Protein AF-A0A0R0F0P9-F1 (afdb_monomer_lite)

Foldseek 3Di:
DDDDDDDDDDDDDDDDDDDDDDDDDDDDPPPDPPDDDDDDDDDDDDDDEPPVCVLCVVLVNNVCVVLCVVVVHHPVNLLVDDLVNCVVSVNDPPVSVSSVVSSVVVD

Secondary structure (DSSP, 8-state):
---PPP----------------------------------------SS-HHHHHHHHHTT-GGGHHHHHHTT--HHHHHH--HHHHHHTT--HHHHHHHHHHHHTT-

pLDDT: mean 77.27, std 18.65, range [44.69, 97.62]

Structure (mmCIF, N/CA/C/O backbone):
data_AF-A0A0R0F0P9-F1
#
_entry.id   AF-A0A0R0F0P9-F1
#
loop_
_atom_site.group_PDB
_atom_site.id
_atom_site.type_symbol
_atom_site.label_atom_id
_atom_site.label_alt_id
_atom_site.label_comp_id
_atom_site.label_asym_id
_atom_site.label_entity_id
_atom_site.label_seq_id
_atom_site.pdbx_PDB_ins_code
_atom_site.Cartn_x
_atom_site.Cartn_y
_atom_site.Cartn_z
_atom_site.occupancy
_atom_site.B_iso_or_equiv
_atom_site.auth_seq_id
_atom_site.auth_comp_id
_atom_site.auth_asym_id
_atom_site.auth_atom_id
_atom_site.pdbx_PDB_model_num
ATOM 1 N N . MET A 1 1 ? -40.759 27.183 63.768 1.00 50.12 1 MET A N 1
ATOM 2 C CA . MET A 1 1 ? -41.567 26.538 62.709 1.00 50.12 1 MET A CA 1
ATOM 3 C C . MET A 1 1 ? -40.614 25.627 61.933 1.00 50.12 1 MET A C 1
ATOM 5 O O . MET A 1 1 ? -39.754 26.152 61.249 1.00 50.12 1 MET A O 1
ATOM 9 N N . THR A 1 2 ? -40.364 24.396 62.405 1.00 56.12 2 THR A N 1
ATOM 10 C CA . THR A 1 2 ? -40.954 23.105 61.947 1.00 56.12 2 THR A CA 1
ATOM 11 C C . THR A 1 2 ? -40.797 22.875 60.437 1.00 56.12 2 THR A C 1
ATOM 13 O O . THR A 1 2 ? -41.238 23.724 59.684 1.00 56.12 2 THR A O 1
ATOM 16 N N . GLN A 1 3 ? -40.276 21.775 59.886 1.00 62.78 3 GLN A N 1
ATOM 17 C CA . GLN A 1 3 ? -39.841 20.456 60.369 1.00 62.78 3 GLN A CA 1
ATOM 18 C C . GLN A 1 3 ? -39.106 19.763 59.190 1.00 62.78 3 GLN A C 1
ATOM 20 O O . GLN A 1 3 ? -39.479 19.970 58.039 1.00 62.78 3 GLN A O 1
ATOM 25 N N . GLN A 1 4 ? -38.107 18.918 59.468 1.00 60.19 4 GLN A N 1
ATOM 26 C CA . GLN A 1 4 ? -37.453 18.018 58.501 1.00 60.19 4 GLN A CA 1
ATOM 27 C C . GLN A 1 4 ? -38.021 16.591 58.667 1.00 60.19 4 GLN A C 1
ATOM 29 O O . GLN A 1 4 ? -38.171 16.151 59.813 1.00 60.19 4 GLN A O 1
ATOM 34 N N . PRO A 1 5 ? -38.332 15.844 57.588 1.00 74.88 5 PRO A N 1
ATOM 35 C CA . PRO A 1 5 ? -38.790 14.464 57.701 1.00 74.88 5 PRO A CA 1
ATOM 36 C C . PRO A 1 5 ? -37.626 13.471 57.835 1.00 74.88 5 PRO A C 1
ATOM 38 O O . PRO A 1 5 ? -36.572 13.598 57.214 1.00 74.88 5 PRO A O 1
ATOM 41 N N . LYS A 1 6 ? -37.865 12.483 58.700 1.00 65.06 6 LYS A N 1
ATOM 42 C CA . LYS A 1 6 ? -36.974 11.411 59.150 1.00 65.06 6 LYS A CA 1
ATOM 43 C C . LYS A 1 6 ? -37.023 10.231 58.173 1.00 65.06 6 LYS A C 1
ATOM 45 O O . LYS A 1 6 ? -38.116 9.809 57.812 1.00 65.06 6 LYS A O 1
ATOM 50 N N . ASN A 1 7 ? -35.877 9.630 57.862 1.00 69.69 7 ASN A N 1
ATOM 51 C CA . ASN A 1 7 ? -35.808 8.244 57.396 1.00 69.69 7 ASN A CA 1
ATOM 52 C C . ASN A 1 7 ? -34.876 7.487 58.347 1.00 69.69 7 ASN A C 1
ATOM 54 O O . ASN A 1 7 ? -33.707 7.850 58.467 1.00 69.69 7 ASN A O 1
ATOM 58 N N . TYR A 1 8 ? -35.414 6.505 59.071 1.00 61.59 8 TYR A N 1
ATOM 59 C CA . TYR A 1 8 ? -34.662 5.667 60.004 1.00 61.59 8 TYR A CA 1
ATOM 60 C C . TYR A 1 8 ? -34.806 4.190 59.605 1.00 61.59 8 TYR A C 1
ATOM 62 O O . TYR A 1 8 ? -35.907 3.723 59.322 1.00 61.59 8 TYR A O 1
ATOM 70 N N . ASP A 1 9 ? -33.633 3.555 59.583 1.00 59.84 9 ASP A N 1
ATOM 71 C CA . ASP A 1 9 ? -33.167 2.156 59.442 1.00 59.84 9 ASP A CA 1
ATOM 72 C C . ASP A 1 9 ? -33.985 1.130 60.295 1.00 59.84 9 ASP A C 1
ATOM 74 O O . ASP A 1 9 ? -34.728 1.612 61.158 1.00 59.84 9 ASP A O 1
ATOM 78 N N . PRO A 1 10 ? -33.881 -0.236 60.207 1.00 69.75 10 PRO A N 1
ATOM 79 C CA . PRO A 1 10 ? -32.631 -1.013 60.079 1.00 69.75 10 PRO A CA 1
ATOM 80 C C . PRO A 1 10 ? -32.649 -2.397 59.367 1.00 69.75 10 PRO A C 1
ATOM 82 O O . PRO A 1 10 ? -33.706 -2.910 58.987 1.00 69.75 10 PRO A O 1
ATOM 85 N N . PRO A 1 11 ? -31.470 -3.047 59.192 1.00 62.31 11 PRO A N 1
ATOM 86 C CA . PRO A 1 11 ? -31.317 -4.294 58.439 1.00 62.31 11 PRO A CA 1
ATOM 87 C C . PRO A 1 11 ? -31.579 -5.551 59.289 1.00 62.31 11 PRO A C 1
ATOM 89 O O . PRO A 1 11 ? -31.382 -5.565 60.505 1.00 62.31 11 PRO A O 1
ATOM 92 N N . LYS A 1 12 ? -31.952 -6.662 58.639 1.00 67.81 12 LYS A N 1
ATOM 93 C CA . LYS A 1 12 ? -31.936 -8.011 59.239 1.00 67.81 12 LYS A CA 1
ATOM 94 C C . LYS A 1 12 ? -31.414 -9.064 58.253 1.00 67.81 12 LYS A C 1
ATOM 96 O O . LYS A 1 12 ? -32.032 -9.254 57.208 1.00 67.81 12 LYS A O 1
ATOM 101 N N . PRO A 1 13 ? -30.359 -9.819 58.606 1.00 62.00 13 PRO A N 1
ATOM 102 C CA . PRO A 1 13 ? -30.027 -11.100 57.990 1.00 62.00 13 PRO A CA 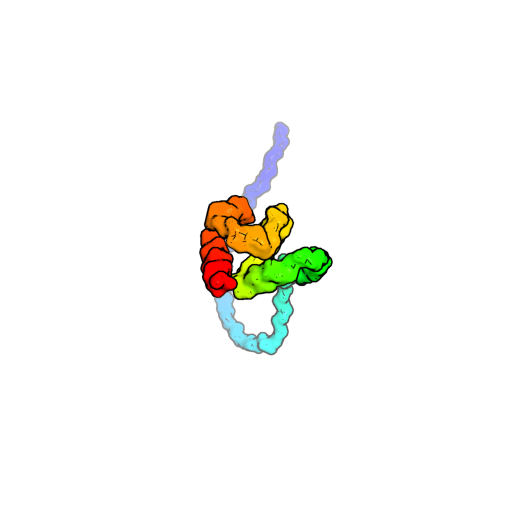1
ATOM 103 C C . PRO A 1 13 ? -30.594 -12.266 58.827 1.00 62.00 13 PRO A C 1
ATOM 105 O O . PRO A 1 13 ? -30.709 -12.133 60.046 1.00 62.00 13 PRO A O 1
ATOM 108 N N . LYS A 1 14 ? -30.929 -13.399 58.184 1.00 62.91 14 LYS A N 1
ATOM 109 C CA . LYS A 1 14 ? -30.981 -14.789 58.721 1.00 62.91 14 LYS A CA 1
ATOM 110 C C . LYS A 1 14 ? -31.568 -15.719 57.631 1.00 62.91 14 LYS A C 1
ATOM 112 O O . LYS A 1 14 ? -32.672 -15.464 57.184 1.00 62.91 14 LYS A O 1
ATOM 117 N N . VAL A 1 15 ? -30.812 -16.633 57.007 1.00 59.50 15 VAL A N 1
ATOM 118 C CA . VAL A 1 15 ? -30.420 -18.002 57.438 1.00 59.50 15 VAL A CA 1
ATOM 119 C C . VAL A 1 15 ? -31.262 -19.108 56.754 1.00 59.50 15 VAL A C 1
ATOM 121 O O . VAL A 1 15 ? -32.473 -19.149 56.905 1.00 59.50 15 VAL A O 1
ATOM 124 N N . ALA A 1 16 ? -30.528 -20.035 56.115 1.00 57.50 16 ALA A N 1
ATOM 125 C CA . ALA A 1 16 ? -30.749 -21.486 55.940 1.00 57.50 16 ALA A CA 1
ATOM 126 C C . ALA A 1 16 ? -31.634 -22.097 54.819 1.00 57.50 16 ALA A C 1
ATOM 128 O O . ALA A 1 16 ? -32.847 -21.947 54.806 1.00 57.50 16 ALA A O 1
ATOM 129 N N . ALA A 1 17 ? -30.955 -23.006 54.083 1.00 57.91 17 ALA A N 1
ATOM 130 C CA . ALA A 1 17 ? -31.352 -24.369 53.654 1.00 57.91 17 ALA A CA 1
ATOM 131 C C . ALA A 1 17 ? -32.366 -24.514 52.496 1.00 57.91 17 ALA A C 1
ATOM 133 O O . ALA A 1 17 ? -33.327 -23.771 52.435 1.00 57.91 17 ALA A O 1
ATOM 134 N N . LYS A 1 18 ? -32.325 -25.482 51.563 1.00 61.59 18 LYS A N 1
ATOM 135 C CA . LYS A 1 18 ? -31.453 -26.595 51.097 1.00 61.59 18 LYS A CA 1
ATOM 136 C C . LYS A 1 18 ? -32.102 -27.120 49.763 1.00 61.59 18 LYS A C 1
ATOM 138 O O . LYS A 1 18 ? -33.196 -26.667 49.439 1.00 61.59 18 LYS A O 1
ATOM 143 N N . PRO A 1 19 ? -31.472 -28.025 48.977 1.00 55.00 19 PRO A N 1
ATOM 144 C CA . PRO A 1 19 ? -31.647 -28.159 47.513 1.00 55.00 19 PRO A CA 1
ATOM 145 C C . PRO A 1 19 ? -32.544 -29.333 47.048 1.00 55.00 19 PRO A C 1
ATOM 147 O O . PRO A 1 19 ? -32.765 -30.266 47.814 1.00 55.00 19 PRO A O 1
ATOM 150 N N . SER A 1 20 ? -32.975 -29.357 45.772 1.00 59.97 20 SER A N 1
ATOM 151 C CA . SER A 1 20 ? -33.311 -30.602 45.044 1.00 59.97 20 SER A CA 1
ATOM 152 C C . SER A 1 20 ? -33.429 -30.406 43.523 1.00 59.97 20 SER A C 1
ATOM 154 O O . SER A 1 20 ? -34.029 -29.445 43.050 1.00 59.97 20 SER A O 1
ATOM 156 N N . SER A 1 21 ? -32.836 -31.334 42.772 1.00 62.44 21 SER A N 1
ATOM 157 C CA . SER A 1 21 ? -32.766 -31.419 41.308 1.00 62.44 21 SER A CA 1
ATOM 158 C C . SER A 1 21 ? -34.011 -32.075 40.693 1.00 62.44 21 SER A C 1
ATOM 160 O O . SER A 1 21 ? -34.506 -33.045 41.264 1.00 62.44 21 SER A O 1
ATOM 162 N N . LYS A 1 22 ? -34.421 -31.662 39.480 1.00 63.06 22 LYS A N 1
ATOM 163 C CA . LYS A 1 22 ? -34.738 -32.554 38.334 1.00 63.06 22 LYS A CA 1
ATOM 164 C C . LYS A 1 22 ? -35.178 -31.779 37.082 1.00 63.06 22 LYS A C 1
ATOM 166 O O . LYS A 1 22 ? -35.897 -30.792 37.161 1.00 63.06 22 LYS A O 1
ATOM 171 N N . SER A 1 23 ? -34.694 -32.288 35.951 1.00 57.03 23 SER A N 1
ATOM 172 C CA . SER A 1 23 ? -34.836 -31.857 34.560 1.00 57.03 23 SER A CA 1
ATOM 173 C C . SER A 1 23 ? -36.234 -31.456 34.107 1.00 57.03 23 SER A C 1
ATOM 175 O O . SER A 1 23 ? -37.161 -32.250 34.237 1.00 57.03 23 SER A O 1
ATOM 177 N N . ILE A 1 24 ? -36.308 -30.342 33.377 1.00 60.81 24 ILE A N 1
ATOM 178 C CA . ILE A 1 24 ? -37.167 -30.211 32.196 1.00 60.81 24 ILE A CA 1
ATOM 179 C C . ILE A 1 24 ? -36.342 -29.488 31.124 1.00 60.81 24 ILE A C 1
ATOM 181 O O . ILE A 1 24 ? -35.930 -28.345 31.290 1.00 60.81 24 ILE A O 1
ATOM 185 N N . HIS A 1 25 ? -36.041 -30.219 30.056 1.00 54.25 25 HIS A N 1
ATOM 186 C CA . HIS A 1 25 ? -35.505 -29.724 28.797 1.00 54.25 25 HIS A CA 1
ATOM 187 C C . HIS A 1 25 ? -36.715 -29.397 27.927 1.00 54.25 25 HIS A C 1
ATOM 189 O O . HIS A 1 25 ? -37.472 -30.318 27.647 1.00 54.25 25 HIS A O 1
ATOM 195 N N . VAL A 1 26 ? -36.897 -28.140 27.519 1.00 57.44 26 VAL A N 1
ATOM 196 C CA . VAL A 1 26 ? -37.480 -27.712 26.232 1.00 57.44 26 VAL A CA 1
ATOM 197 C C . VAL A 1 26 ? -37.720 -26.199 26.280 1.00 57.44 26 VAL A C 1
ATOM 199 O O . VAL A 1 26 ? -38.320 -25.676 27.211 1.00 57.44 26 VAL A O 1
ATOM 202 N N . GLU A 1 27 ? -37.248 -25.563 25.213 1.00 49.97 27 GLU A N 1
ATOM 203 C CA . GLU A 1 27 ? -37.579 -24.232 24.708 1.00 49.97 27 GLU A CA 1
ATOM 204 C C . GLU A 1 27 ? -36.977 -23.006 25.406 1.00 49.97 27 G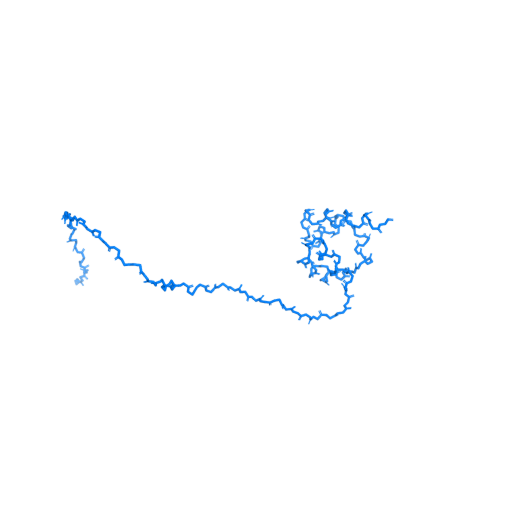LU A C 1
ATOM 206 O O . GLU A 1 27 ? -37.366 -22.556 26.480 1.00 49.97 27 GLU A O 1
ATOM 211 N N . THR A 1 28 ? -36.012 -22.433 24.695 1.00 50.84 28 THR A N 1
ATOM 212 C CA . THR A 1 28 ? -35.340 -21.171 24.967 1.00 50.84 28 THR A CA 1
ATOM 213 C C . THR A 1 28 ? -36.030 -20.070 24.153 1.00 50.84 28 THR A C 1
ATOM 215 O O . THR A 1 28 ? -35.878 -20.063 22.932 1.00 50.84 28 THR A O 1
ATOM 218 N N . PRO A 1 29 ? -36.708 -19.083 24.762 1.00 52.38 29 PRO A N 1
ATOM 219 C CA . PRO A 1 29 ? -36.959 -17.807 24.115 1.00 52.38 29 PRO A CA 1
ATOM 220 C C . PRO A 1 29 ? -35.999 -16.782 24.724 1.00 52.38 29 PRO A C 1
ATOM 222 O O . PRO A 1 29 ? -36.314 -16.087 25.689 1.00 52.38 29 PRO A O 1
ATOM 225 N N . ALA A 1 30 ? -34.780 -16.717 24.182 1.00 49.50 30 ALA A N 1
ATOM 226 C CA . ALA A 1 30 ? -33.831 -15.664 24.525 1.00 49.50 30 ALA A CA 1
ATOM 227 C C . ALA A 1 30 ? -34.293 -14.350 23.880 1.00 49.50 30 ALA A C 1
ATOM 229 O O . ALA A 1 30 ? -34.057 -14.072 22.704 1.00 49.50 30 ALA A O 1
ATOM 230 N N . VAL A 1 31 ? -34.972 -13.543 24.687 1.00 60.34 31 VAL A N 1
ATOM 231 C CA . VAL A 1 31 ? -35.329 -12.160 24.397 1.00 60.34 31 VAL A CA 1
ATOM 232 C C . VAL A 1 31 ? -34.058 -11.312 24.453 1.00 60.34 31 VAL A C 1
ATOM 234 O O . VAL A 1 31 ? -33.695 -10.802 25.502 1.00 60.34 31 VAL A O 1
ATOM 237 N N . HIS A 1 32 ? -33.376 -11.147 23.323 1.00 57.00 32 HIS A N 1
ATOM 238 C CA . HIS A 1 32 ? -32.434 -10.046 23.115 1.00 57.00 32 HIS A CA 1
ATOM 239 C C . HIS A 1 32 ? -32.613 -9.506 21.697 1.00 57.00 32 HIS A C 1
ATOM 241 O O . HIS A 1 32 ? -31.851 -9.806 20.781 1.00 57.00 32 HIS A O 1
ATOM 247 N N . ILE A 1 33 ? -33.627 -8.655 21.523 1.00 63.09 33 ILE A N 1
ATOM 248 C CA . ILE A 1 33 ? -33.695 -7.717 20.398 1.00 63.09 33 ILE A CA 1
ATOM 249 C C . ILE A 1 33 ? -32.677 -6.608 20.694 1.00 63.09 33 ILE A C 1
ATOM 251 O O . ILE A 1 33 ? -33.008 -5.503 21.115 1.00 63.09 33 ILE A O 1
ATOM 255 N N . ASN A 1 34 ? -31.398 -6.941 20.510 1.00 59.28 34 ASN A N 1
ATOM 256 C CA . ASN A 1 34 ? -30.333 -5.961 20.396 1.00 59.28 34 ASN A CA 1
ATOM 257 C C . ASN A 1 34 ? -30.188 -5.600 18.922 1.00 59.28 34 ASN A C 1
ATOM 259 O O . ASN A 1 34 ? -29.607 -6.315 18.111 1.00 59.28 34 ASN A O 1
ATOM 263 N N . ARG A 1 35 ? -30.773 -4.445 18.627 1.00 44.69 35 ARG A N 1
ATOM 264 C CA . ARG A 1 35 ? -30.458 -3.497 17.565 1.00 44.69 35 ARG A CA 1
ATOM 265 C C . ARG A 1 35 ? -28.961 -3.550 17.193 1.00 44.69 35 ARG A C 1
ATOM 267 O O . ARG A 1 35 ? -28.158 -2.828 17.771 1.00 44.69 35 ARG A O 1
ATOM 274 N N . SER A 1 36 ? -28.595 -4.399 16.235 1.00 49.62 36 SER A N 1
ATOM 275 C CA . SER A 1 36 ? -27.291 -4.365 15.573 1.00 49.62 36 SER A CA 1
ATOM 276 C C . SER A 1 36 ? -27.527 -3.960 14.128 1.00 49.62 36 SER A C 1
ATOM 278 O O . SER A 1 36 ? -28.179 -4.663 13.356 1.00 49.62 36 SER A O 1
ATOM 280 N N . ALA A 1 37 ? -27.095 -2.742 13.823 1.00 54.25 37 ALA A N 1
ATOM 281 C CA . ALA A 1 37 ? -27.213 -2.114 12.527 1.00 54.25 37 ALA A CA 1
ATOM 282 C C . ALA A 1 37 ? -26.441 -2.931 11.486 1.00 54.25 37 ALA A C 1
ATOM 284 O O . ALA A 1 37 ? -25.216 -2.895 11.446 1.00 54.25 37 ALA A O 1
ATOM 285 N N . ASN A 1 38 ? -27.169 -3.639 10.630 1.00 58.00 38 ASN A N 1
ATOM 286 C CA . ASN A 1 38 ? -26.629 -4.183 9.397 1.00 58.00 38 ASN A CA 1
ATOM 287 C C . ASN A 1 38 ? -27.336 -3.480 8.231 1.00 58.00 38 ASN A C 1
ATOM 289 O O . ASN A 1 38 ? -28.427 -3.904 7.848 1.00 58.00 38 ASN A O 1
ATOM 293 N N . PRO A 1 39 ? -26.803 -2.378 7.673 1.00 59.56 39 PRO A N 1
ATOM 294 C CA . PRO A 1 39 ? -27.201 -1.963 6.348 1.00 59.56 39 PRO A CA 1
ATOM 295 C C . PRO A 1 39 ? -26.371 -2.771 5.347 1.00 59.56 39 PRO A C 1
ATOM 297 O O . PRO A 1 39 ? -25.199 -2.505 5.095 1.00 59.56 39 PRO A O 1
ATOM 300 N N . THR A 1 40 ? -27.037 -3.772 4.786 1.00 56.69 40 THR A N 1
ATOM 301 C CA . THR A 1 40 ? -26.793 -4.355 3.463 1.00 56.69 40 THR A CA 1
ATOM 302 C C . THR A 1 40 ? -26.204 -3.359 2.445 1.00 56.69 40 THR A C 1
ATOM 304 O O . THR A 1 40 ? -26.581 -2.182 2.444 1.00 56.69 40 THR A O 1
ATOM 307 N N . PRO A 1 41 ? -25.321 -3.830 1.543 1.00 56.31 41 PRO A N 1
ATOM 308 C CA . PRO A 1 41 ? -24.441 -2.994 0.735 1.00 56.31 41 PRO A CA 1
ATOM 309 C C . PRO A 1 41 ? -25.242 -2.145 -0.255 1.00 56.31 41 PRO A C 1
ATOM 311 O O . PRO A 1 41 ? -26.057 -2.654 -1.030 1.00 56.31 41 PRO A O 1
ATOM 314 N N . LYS A 1 42 ? -24.995 -0.831 -0.250 1.00 56.09 42 LYS A N 1
ATOM 315 C CA . LYS A 1 42 ? -25.544 0.087 -1.253 1.00 56.09 42 LYS A CA 1
ATOM 316 C C . LYS A 1 42 ? -24.810 -0.103 -2.577 1.00 56.09 42 LYS A C 1
ATOM 318 O O . LYS A 1 42 ? -23.810 0.534 -2.876 1.00 56.09 42 LYS A O 1
ATOM 323 N N . LYS A 1 43 ? -25.383 -1.005 -3.360 1.00 53.12 43 LYS A N 1
ATOM 324 C CA . LYS A 1 43 ? -25.263 -1.161 -4.803 1.00 53.12 43 LYS A CA 1
ATOM 325 C C . LYS A 1 43 ? -25.391 0.188 -5.547 1.00 53.12 43 LYS A C 1
ATOM 327 O O . LYS A 1 43 ? -26.386 0.888 -5.388 1.00 53.12 43 LYS A O 1
ATOM 332 N N . LEU A 1 44 ? -24.431 0.435 -6.442 1.00 54.47 44 LEU A N 1
ATOM 333 C CA . LEU A 1 44 ? -24.487 1.248 -7.669 1.00 54.47 44 LEU A CA 1
ATOM 334 C C . LEU A 1 44 ? -24.737 2.767 -7.575 1.00 54.47 44 LEU A C 1
ATOM 336 O O . LEU A 1 44 ? -25.871 3.245 -7.594 1.00 54.47 44 LEU A O 1
ATOM 340 N N . SER A 1 45 ? -23.665 3.529 -7.787 1.00 53.34 45 SER A N 1
ATOM 341 C CA . SER A 1 45 ? -23.586 4.593 -8.806 1.00 53.34 45 SER A CA 1
ATOM 342 C C . SER A 1 45 ? -22.106 4.870 -9.093 1.00 53.34 45 SER A C 1
ATOM 344 O O . SER A 1 45 ? -21.369 5.085 -8.153 1.00 53.34 45 SER A O 1
ATOM 346 N N . ARG A 1 46 ? -21.566 4.902 -10.311 1.00 53.16 46 ARG A N 1
ATOM 347 C CA . ARG A 1 46 ? -21.994 4.477 -11.649 1.00 53.16 46 ARG A CA 1
ATOM 348 C C . ARG A 1 46 ? -20.715 4.617 -12.515 1.00 53.16 46 ARG A C 1
ATOM 350 O O . ARG A 1 46 ? -20.281 5.729 -12.761 1.00 53.16 46 ARG A O 1
ATOM 357 N N . LYS A 1 47 ? -20.147 3.496 -12.979 1.00 55.25 47 LYS A N 1
ATOM 358 C CA . LYS A 1 47 ? -19.345 3.344 -14.221 1.00 55.25 47 LYS A CA 1
ATOM 359 C C . LYS A 1 47 ? -17.938 3.973 -14.379 1.00 55.25 47 LYS A C 1
ATOM 361 O O . LYS A 1 47 ? -17.368 3.706 -15.430 1.00 55.25 47 LYS A O 1
ATOM 366 N N . ALA A 1 48 ? -17.358 4.714 -13.434 1.00 53.12 48 ALA A N 1
ATOM 367 C CA . ALA A 1 48 ? -16.071 5.383 -13.702 1.00 53.12 48 ALA A CA 1
ATOM 368 C C . ALA A 1 48 ? -14.814 4.499 -13.530 1.00 53.12 48 ALA A C 1
ATOM 370 O O . ALA A 1 48 ? -13.961 4.532 -14.406 1.00 53.12 48 ALA A O 1
ATOM 371 N N . ASP A 1 49 ? -14.729 3.629 -12.515 1.00 59.16 49 ASP A N 1
ATOM 372 C CA . ASP A 1 49 ? -13.446 2.972 -12.192 1.00 59.16 49 ASP A CA 1
ATOM 373 C C . ASP A 1 49 ? -13.558 1.466 -11.945 1.00 59.16 49 ASP A C 1
ATOM 375 O O . ASP A 1 49 ? -13.071 0.954 -10.941 1.00 59.16 49 ASP A O 1
ATOM 379 N N . ALA A 1 50 ? -14.193 0.721 -12.857 1.00 73.50 50 ALA A N 1
ATOM 380 C CA . ALA A 1 50 ? -14.275 -0.742 -12.731 1.00 73.50 50 ALA A CA 1
ATOM 381 C C . ALA A 1 50 ? -12.886 -1.378 -12.517 1.00 73.50 50 ALA A C 1
ATOM 383 O O . ALA A 1 50 ? -12.733 -2.280 -11.706 1.00 73.50 50 ALA A O 1
ATOM 384 N N . SER A 1 51 ? -11.850 -0.842 -13.172 1.00 88.69 51 SER A N 1
ATOM 385 C CA . SER A 1 51 ? -10.480 -1.332 -13.007 1.00 88.69 51 SER A CA 1
ATOM 386 C C . SER A 1 51 ? -9.871 -1.030 -11.633 1.00 88.69 51 SER A C 1
ATOM 388 O O . SER A 1 51 ? -9.111 -1.858 -11.137 1.00 88.69 51 SER A O 1
ATOM 390 N N . LEU A 1 52 ? -10.194 0.113 -11.017 1.00 93.56 52 LEU A N 1
ATOM 391 C CA . LEU A 1 52 ? -9.727 0.463 -9.670 1.00 93.56 52 LEU A CA 1
ATOM 392 C C . LEU A 1 52 ? -10.477 -0.346 -8.604 1.00 93.56 52 LEU A C 1
ATOM 394 O O . LEU A 1 52 ? -9.860 -0.848 -7.669 1.00 93.56 52 LEU A O 1
ATOM 398 N N . ASP A 1 53 ? -11.796 -0.484 -8.763 1.00 93.69 53 ASP A N 1
ATOM 399 C CA . ASP A 1 53 ? -12.661 -1.277 -7.884 1.00 93.69 53 ASP A CA 1
ATOM 400 C C . ASP A 1 53 ? -12.201 -2.739 -7.849 1.00 93.69 53 ASP A C 1
ATOM 402 O O . ASP A 1 53 ? -11.860 -3.246 -6.779 1.00 93.69 53 ASP A O 1
ATOM 406 N N . ASP A 1 54 ? -12.036 -3.365 -9.021 1.00 94.00 54 ASP A N 1
ATOM 407 C CA . ASP A 1 54 ? -11.519 -4.732 -9.152 1.00 94.00 54 ASP A CA 1
ATOM 408 C C . ASP A 1 54 ? -10.101 -4.864 -8.565 1.00 94.00 54 ASP A C 1
ATOM 410 O O . ASP A 1 54 ? -9.781 -5.853 -7.896 1.00 94.00 54 ASP A O 1
ATOM 414 N N . PHE A 1 55 ? -9.237 -3.861 -8.780 1.00 94.81 55 PHE A N 1
ATOM 415 C CA . PHE A 1 55 ? -7.880 -3.847 -8.234 1.00 94.81 55 PHE A CA 1
ATOM 416 C C . PHE A 1 55 ? -7.888 -3.815 -6.703 1.00 94.81 55 PHE A C 1
ATOM 418 O O . PHE A 1 55 ? -7.278 -4.677 -6.067 1.00 94.81 55 PHE A O 1
ATOM 425 N N . LEU A 1 56 ? -8.612 -2.876 -6.092 1.00 95.75 56 LEU A N 1
ATOM 426 C CA . LEU A 1 56 ? -8.699 -2.767 -4.636 1.00 95.75 56 LEU A CA 1
ATOM 427 C C . LEU A 1 56 ? -9.392 -3.984 -4.021 1.00 95.75 56 LEU A C 1
ATOM 429 O O . LEU A 1 56 ? -8.928 -4.485 -2.995 1.00 95.75 56 LEU A O 1
ATOM 433 N N . GLN A 1 57 ? -10.435 -4.507 -4.666 1.00 95.25 57 GLN A N 1
ATOM 434 C CA . GLN A 1 57 ? -11.115 -5.726 -4.238 1.00 95.25 57 GLN A CA 1
ATOM 435 C C . GLN A 1 57 ? -10.172 -6.940 -4.270 1.00 95.25 57 GLN A C 1
ATOM 437 O O . GLN A 1 57 ? -10.174 -7.738 -3.332 1.00 95.25 57 GLN A O 1
ATOM 442 N N . SER A 1 58 ? -9.297 -7.055 -5.279 1.00 94.75 58 SER A N 1
ATOM 443 C CA . SER A 1 58 ? -8.295 -8.134 -5.344 1.00 94.75 58 SER A CA 1
ATOM 444 C C . SER A 1 58 ? -7.293 -8.107 -4.178 1.00 94.75 58 SER A C 1
ATOM 446 O O . SER A 1 58 ? -6.764 -9.147 -3.784 1.00 94.75 58 SER A O 1
ATOM 448 N N . LEU A 1 59 ? -7.071 -6.930 -3.578 1.00 95.81 59 LEU A N 1
ATOM 449 C CA . LEU A 1 59 ? -6.185 -6.730 -2.426 1.00 95.81 59 LEU A CA 1
ATOM 450 C C . LEU A 1 59 ? -6.910 -6.815 -1.068 1.00 95.81 59 LEU A C 1
ATOM 452 O O . LEU A 1 59 ? -6.253 -6.755 -0.015 1.00 95.81 59 LEU A O 1
ATOM 456 N N . GLY A 1 60 ? -8.244 -6.935 -1.072 1.00 95.62 60 GLY A N 1
ATOM 457 C CA . GLY A 1 60 ? -9.092 -6.806 0.120 1.00 95.62 60 GLY A CA 1
ATOM 458 C C . GLY A 1 60 ? -9.081 -5.385 0.700 1.00 95.62 60 GLY A C 1
ATOM 459 O O . GLY A 1 60 ? -9.035 -5.201 1.922 1.00 95.62 60 GLY A O 1
ATOM 460 N N . LEU A 1 61 ? -8.985 -4.381 -0.175 1.00 96.69 61 LEU A N 1
ATOM 461 C CA . LEU A 1 61 ? -8.857 -2.955 0.132 1.00 96.69 61 LEU A CA 1
ATOM 462 C C . LEU A 1 61 ? -10.029 -2.123 -0.412 1.00 96.69 61 LEU A C 1
ATOM 464 O O . LEU A 1 61 ? -9.952 -0.896 -0.399 1.00 96.69 61 LEU A O 1
ATOM 468 N N . GLU A 1 62 ? -11.134 -2.753 -0.815 1.00 94.06 62 GL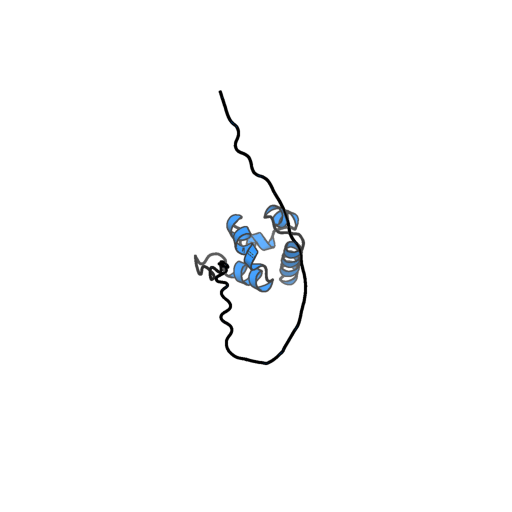U A N 1
ATOM 469 C CA . GLU A 1 62 ? -12.335 -2.103 -1.363 1.00 94.06 62 GLU A CA 1
ATOM 470 C C . GLU A 1 62 ? -12.929 -1.036 -0.426 1.00 94.06 62 GLU A C 1
ATOM 472 O O . GLU A 1 62 ? -13.524 -0.059 -0.871 1.00 94.06 62 GLU A O 1
ATOM 477 N N . LYS A 1 63 ? -12.683 -1.136 0.888 1.00 95.06 63 LYS A N 1
ATOM 478 C CA . LYS A 1 63 ? -13.077 -0.102 1.861 1.00 95.06 63 LYS A CA 1
ATOM 479 C C . LYS A 1 63 ? -12.415 1.264 1.624 1.00 95.06 63 LYS A C 1
ATOM 481 O O . LYS A 1 63 ? -12.927 2.266 2.112 1.00 95.06 63 LYS A O 1
ATOM 486 N N . TYR A 1 64 ? -11.272 1.297 0.934 1.00 95.75 64 TYR A N 1
ATOM 487 C CA . TYR A 1 64 ? -10.565 2.528 0.583 1.00 95.75 64 TYR A CA 1
ATOM 488 C C . TYR A 1 64 ? -11.033 3.114 -0.746 1.00 95.75 64 TYR A C 1
ATOM 490 O O . TYR A 1 64 ? -10.647 4.236 -1.049 1.00 95.75 64 TYR A O 1
ATOM 498 N N . LEU A 1 65 ? -11.880 2.415 -1.512 1.00 93.44 65 LEU A N 1
ATOM 499 C CA . LEU A 1 65 ? -12.378 2.892 -2.804 1.00 93.44 65 LEU A CA 1
ATOM 500 C C . LEU A 1 65 ? -12.941 4.313 -2.711 1.00 93.44 65 LEU A C 1
ATOM 502 O O . LEU A 1 65 ? -12.647 5.146 -3.558 1.00 93.44 65 LEU A O 1
ATOM 506 N N . LEU A 1 66 ? -13.688 4.610 -1.644 1.00 93.06 66 LEU A N 1
ATOM 507 C CA . LEU A 1 66 ? -14.254 5.940 -1.440 1.00 93.06 66 LEU A CA 1
ATOM 508 C C . LEU A 1 66 ? -13.176 7.020 -1.250 1.00 93.06 66 LEU A C 1
ATOM 510 O O . LEU A 1 66 ? -13.384 8.144 -1.684 1.00 93.06 66 LEU A O 1
ATOM 514 N N . SER A 1 67 ? -12.032 6.691 -0.639 1.00 94.31 67 SER A N 1
ATOM 515 C CA . SER A 1 67 ? -10.891 7.609 -0.522 1.00 94.31 67 SER A CA 1
ATOM 516 C C . SER A 1 67 ? -10.272 7.900 -1.887 1.00 94.31 67 SER A C 1
ATOM 518 O O . SER A 1 67 ? -10.021 9.056 -2.193 1.00 94.31 67 SER A O 1
ATOM 520 N N . PHE A 1 68 ? -10.094 6.876 -2.728 1.00 94.94 68 PHE A N 1
ATOM 521 C CA . PHE A 1 68 ? -9.593 7.065 -4.094 1.00 94.94 68 PHE A CA 1
ATOM 522 C C . PHE A 1 68 ? -10.566 7.881 -4.950 1.00 94.94 68 PHE A C 1
ATOM 524 O O . PHE A 1 68 ? -10.147 8.796 -5.645 1.00 94.94 68 PHE A O 1
ATOM 531 N N . GLN A 1 69 ? -11.869 7.610 -4.848 1.00 93.06 69 GLN A N 1
ATOM 532 C CA . GLN A 1 69 ? -12.895 8.379 -5.557 1.00 93.06 69 GLN A CA 1
ATOM 533 C C . GLN A 1 69 ? -12.987 9.830 -5.072 1.00 93.06 69 GLN A C 1
ATOM 535 O O . GLN A 1 69 ? -13.216 10.722 -5.881 1.00 93.06 69 GLN A O 1
ATOM 540 N N . ALA A 1 70 ? -12.830 10.073 -3.767 1.00 93.25 70 ALA A N 1
ATOM 541 C CA . ALA A 1 70 ? -12.857 11.421 -3.200 1.00 93.25 70 ALA A CA 1
ATOM 542 C C . ALA A 1 70 ? -11.671 12.279 -3.666 1.00 93.25 70 ALA A C 1
ATOM 544 O O . ALA A 1 70 ? -11.836 13.480 -3.846 1.00 93.25 70 ALA A O 1
ATOM 545 N N . GLU A 1 71 ? -10.512 11.657 -3.880 1.00 93.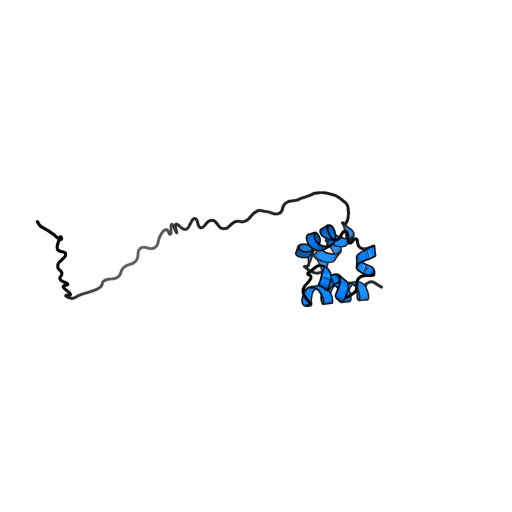94 71 GLU A N 1
ATOM 546 C CA . GLU A 1 71 ? -9.288 12.295 -4.385 1.00 93.94 71 GLU A CA 1
ATOM 547 C C . GLU A 1 71 ? -9.177 12.222 -5.924 1.00 93.94 71 GLU A C 1
ATOM 549 O O . GLU A 1 71 ? -8.137 12.554 -6.484 1.00 93.94 71 GLU A O 1
ATOM 554 N N . GLU A 1 72 ? -10.237 11.771 -6.611 1.00 92.56 72 GLU A N 1
ATOM 555 C CA . GLU A 1 72 ? -10.309 11.606 -8.074 1.00 92.56 72 GLU A CA 1
ATOM 556 C C . GLU A 1 72 ? -9.160 10.765 -8.675 1.00 92.56 72 GLU A C 1
ATOM 558 O O . GLU A 1 72 ? -8.687 11.015 -9.784 1.00 92.56 72 GLU A O 1
ATOM 563 N N . VAL A 1 73 ? -8.714 9.735 -7.948 1.00 93.56 73 VAL A N 1
ATOM 564 C CA . VAL A 1 73 ? -7.639 8.833 -8.380 1.00 93.56 73 VAL A CA 1
ATOM 565 C C . VAL A 1 73 ? -8.200 7.684 -9.219 1.00 93.56 73 VAL A C 1
ATOM 567 O O . VAL A 1 73 ? -8.878 6.794 -8.702 1.00 93.56 73 VAL A O 1
ATOM 570 N N . ASP A 1 74 ? -7.843 7.667 -10.503 1.00 93.25 74 ASP A N 1
ATOM 571 C CA . ASP A 1 74 ? -8.066 6.545 -11.416 1.00 93.25 74 ASP A CA 1
ATOM 572 C C . ASP A 1 74 ? -6.874 5.561 -11.408 1.00 93.25 74 ASP A C 1
ATOM 574 O O . ASP A 1 74 ? -5.871 5.747 -10.713 1.00 93.25 74 ASP A O 1
ATOM 578 N N . MET A 1 75 ? -6.946 4.492 -12.210 1.00 93.50 75 MET A N 1
ATOM 579 C CA . MET A 1 75 ? -5.827 3.545 -12.347 1.00 93.50 75 MET A CA 1
ATOM 580 C C . MET A 1 75 ? -4.546 4.192 -12.896 1.00 93.50 75 MET A C 1
ATOM 582 O O . MET A 1 75 ? -3.448 3.730 -12.582 1.00 93.50 75 MET A O 1
ATOM 586 N N . THR A 1 76 ? -4.671 5.234 -13.721 1.00 93.06 76 THR A N 1
ATOM 587 C CA . THR A 1 76 ? -3.525 5.943 -14.300 1.00 93.06 76 THR A CA 1
ATOM 588 C C . THR A 1 76 ? -2.784 6.727 -13.224 1.00 93.06 76 THR A C 1
ATOM 590 O O . THR A 1 76 ? -1.578 6.555 -13.063 1.00 93.06 76 THR A O 1
ATOM 593 N N . ALA A 1 77 ? -3.505 7.539 -12.449 1.00 93.69 77 ALA A N 1
ATOM 594 C CA . ALA A 1 77 ? -2.981 8.288 -11.319 1.00 9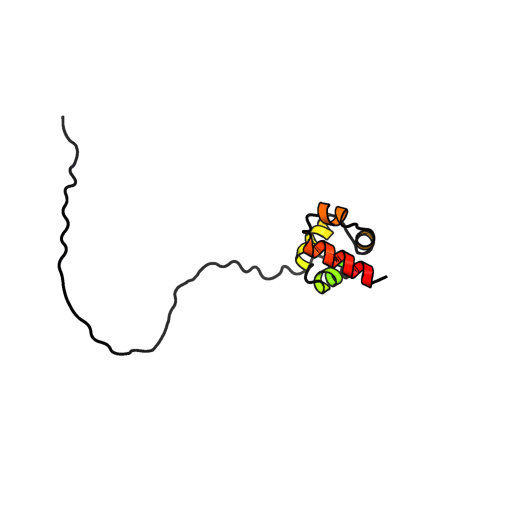3.69 77 ALA A CA 1
ATOM 595 C C . ALA A 1 77 ? -2.405 7.343 -10.264 1.00 93.69 77 ALA A C 1
ATOM 597 O O . ALA A 1 77 ? -1.289 7.569 -9.801 1.00 93.69 77 ALA A O 1
ATOM 598 N N . LEU A 1 78 ? -3.105 6.240 -9.964 1.00 95.12 78 LEU A N 1
ATOM 599 C CA . LEU A 1 78 ? -2.657 5.233 -9.005 1.00 95.12 78 LEU A CA 1
ATOM 600 C C . LEU A 1 78 ? -1.262 4.680 -9.334 1.00 95.12 78 LEU A C 1
ATOM 602 O O . LEU A 1 78 ? -0.437 4.553 -8.431 1.00 95.12 78 LEU A O 1
ATOM 606 N N . ASN A 1 79 ? -0.973 4.406 -10.612 1.00 93.38 79 ASN A N 1
ATOM 607 C CA . ASN A 1 79 ? 0.342 3.928 -11.063 1.00 93.38 79 ASN A CA 1
ATOM 608 C C . ASN A 1 79 ? 1.481 4.937 -10.827 1.00 93.38 79 ASN A C 1
ATOM 610 O O . ASN A 1 79 ? 2.646 4.546 -10.816 1.00 93.38 79 ASN A O 1
ATOM 614 N N . HIS A 1 80 ? 1.162 6.221 -10.659 1.00 93.94 80 HIS A N 1
ATOM 615 C CA . HIS A 1 80 ? 2.132 7.289 -10.419 1.00 93.94 80 HIS A CA 1
ATOM 616 C C . HIS A 1 80 ? 2.210 7.725 -8.949 1.00 93.94 80 HIS A C 1
ATOM 618 O O . HIS A 1 80 ? 3.032 8.580 -8.619 1.00 93.94 80 HIS A O 1
ATOM 624 N N . MET A 1 81 ? 1.394 7.148 -8.062 1.00 94.75 81 MET A N 1
ATOM 625 C CA . MET A 1 81 ? 1.388 7.502 -6.645 1.00 94.75 81 MET A CA 1
ATOM 626 C C . MET A 1 81 ? 2.591 6.934 -5.894 1.00 94.75 81 MET A C 1
ATOM 628 O O . MET A 1 81 ? 3.001 5.786 -6.075 1.00 94.75 81 MET A O 1
ATOM 632 N N . THR A 1 82 ? 3.093 7.721 -4.952 1.00 96.00 82 THR A N 1
ATOM 633 C CA . THR A 1 82 ? 4.130 7.327 -3.998 1.00 96.00 82 THR A CA 1
ATOM 634 C C . THR A 1 82 ? 3.533 6.884 -2.654 1.00 96.00 82 THR A C 1
ATOM 636 O O . THR A 1 82 ? 2.344 7.052 -2.369 1.00 96.00 82 THR A O 1
ATOM 639 N N . ASP A 1 83 ? 4.374 6.337 -1.767 1.00 96.69 83 ASP A N 1
ATOM 640 C CA . ASP A 1 83 ? 3.982 6.034 -0.377 1.00 96.69 83 ASP A CA 1
ATOM 641 C C . ASP A 1 83 ? 3.507 7.293 0.381 1.00 96.69 83 ASP A C 1
ATOM 643 O O . ASP A 1 83 ? 2.677 7.196 1.293 1.00 96.69 83 ASP A O 1
ATOM 647 N N . GLU A 1 84 ? 4.018 8.471 0.004 1.00 97.44 84 GLU A N 1
ATOM 648 C CA . GLU A 1 84 ? 3.621 9.761 0.574 1.00 97.44 84 GLU A CA 1
ATOM 649 C C . GLU A 1 84 ? 2.239 10.196 0.082 1.00 97.44 84 GLU A C 1
ATOM 651 O O . GLU A 1 84 ? 1.408 10.577 0.906 1.00 97.44 84 GLU A O 1
ATOM 656 N N . ASP A 1 85 ? 1.938 10.033 -1.207 1.00 96.56 85 ASP A N 1
ATOM 657 C CA . ASP A 1 85 ? 0.622 10.382 -1.761 1.00 96.56 85 ASP A CA 1
ATOM 658 C C . ASP A 1 85 ? -0.477 9.515 -1.142 1.00 96.56 85 ASP A C 1
ATOM 660 O O . ASP A 1 85 ? -1.485 10.011 -0.637 1.00 96.56 85 ASP A O 1
ATOM 664 N N . LEU A 1 86 ? -0.240 8.201 -1.046 1.00 96.94 86 LEU A N 1
ATOM 665 C CA . LEU A 1 86 ? -1.179 7.304 -0.375 1.00 96.94 86 LEU A CA 1
ATOM 666 C C . LEU A 1 86 ? -1.333 7.659 1.118 1.00 96.94 86 LEU A C 1
ATOM 668 O O . LEU A 1 86 ? -2.392 7.435 1.710 1.00 96.94 86 LEU A O 1
ATOM 672 N N . LYS A 1 87 ? -0.277 8.190 1.760 1.00 97.12 87 LYS A N 1
ATOM 673 C CA . LYS A 1 87 ? -0.336 8.649 3.160 1.00 97.12 87 LYS A CA 1
ATOM 674 C C . LYS A 1 87 ? -1.258 9.850 3.291 1.00 97.12 87 LYS A C 1
ATOM 676 O O . LYS A 1 87 ? -2.026 9.904 4.250 1.00 97.12 8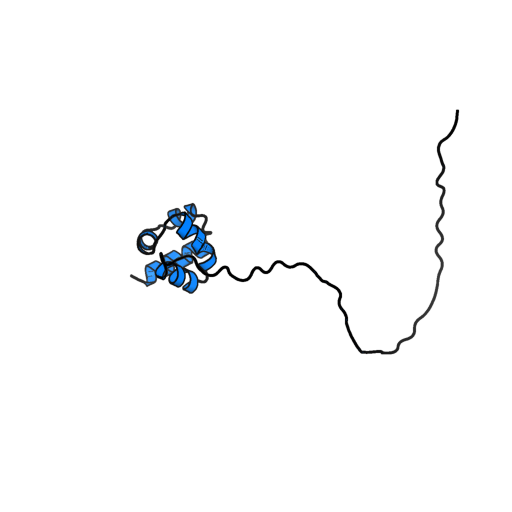7 LYS A O 1
ATOM 681 N N . ALA A 1 88 ? -1.151 10.791 2.353 1.00 96.00 88 ALA A N 1
ATOM 682 C CA . ALA A 1 88 ? -1.942 12.011 2.320 1.00 96.00 88 ALA A CA 1
ATOM 683 C C . ALA A 1 88 ? -3.439 11.702 2.169 1.00 96.00 88 ALA A C 1
ATOM 685 O O . ALA A 1 88 ? -4.243 12.297 2.880 1.00 96.00 88 ALA A O 1
ATOM 686 N N . MET A 1 89 ? -3.794 10.668 1.396 1.00 94.81 89 MET A N 1
ATOM 687 C CA . MET A 1 89 ? -5.177 10.171 1.274 1.00 94.81 89 MET A CA 1
ATOM 688 C C . MET A 1 89 ? -5.717 9.452 2.528 1.00 94.81 89 MET A C 1
ATOM 690 O O . MET A 1 89 ? -6.820 8.902 2.524 1.00 94.81 89 MET A O 1
ATOM 694 N N . GLY A 1 90 ? -4.938 9.382 3.612 1.00 94.94 90 GLY A N 1
ATOM 695 C CA . GLY A 1 90 ? -5.351 8.736 4.860 1.00 94.94 90 GLY A CA 1
ATOM 696 C C . GLY A 1 90 ? -5.239 7.209 4.850 1.00 94.94 90 GLY A C 1
ATOM 697 O O . GLY A 1 90 ? -5.796 6.538 5.725 1.00 94.94 90 GLY A O 1
ATOM 698 N N . ILE A 1 91 ? -4.501 6.626 3.900 1.00 96.62 91 ILE A N 1
ATOM 699 C CA . ILE A 1 91 ? -4.297 5.178 3.849 1.00 96.62 91 ILE A CA 1
ATOM 700 C C . ILE A 1 91 ? -3.205 4.785 4.869 1.00 96.62 91 ILE A C 1
ATOM 702 O O . ILE A 1 91 ? -2.085 5.302 4.832 1.00 96.62 91 ILE A O 1
ATOM 706 N N . PRO A 1 92 ? -3.466 3.859 5.812 1.00 97.31 92 PRO A N 1
ATOM 707 C CA . PRO A 1 92 ? -2.475 3.438 6.801 1.00 97.31 92 PRO A CA 1
ATOM 708 C C . PRO A 1 92 ? -1.364 2.586 6.169 1.00 97.31 92 PRO A C 1
ATOM 710 O O . PRO A 1 92 ? -1.508 2.061 5.069 1.00 97.31 92 PRO A O 1
ATOM 713 N N . MET A 1 93 ? -0.243 2.419 6.877 1.00 97.62 93 MET A N 1
ATOM 714 C CA . MET A 1 93 ? 0.991 1.862 6.295 1.00 97.62 93 MET A CA 1
ATOM 715 C C . MET A 1 93 ? 0.827 0.474 5.657 1.00 97.62 93 MET A C 1
ATOM 717 O O . MET A 1 93 ? 1.378 0.234 4.590 1.00 97.62 93 MET A O 1
ATOM 721 N N . GLY A 1 94 ? 0.050 -0.429 6.267 1.00 97.56 94 GLY A N 1
ATOM 722 C CA . GLY A 1 94 ? -0.158 -1.787 5.743 1.00 97.56 94 GLY A CA 1
ATOM 723 C C . GLY A 1 94 ? -0.788 -1.810 4.339 1.00 97.56 94 GLY A C 1
ATOM 724 O O . GLY A 1 94 ? -0.164 -2.314 3.408 1.00 97.56 94 GLY A O 1
ATOM 725 N N . PRO A 1 95 ? -1.999 -1.251 4.153 1.00 97.44 95 PRO A N 1
ATOM 726 C CA . PRO A 1 95 ? -2.627 -1.114 2.839 1.00 97.44 95 PRO A CA 1
ATOM 727 C C . PRO A 1 95 ? -1.774 -0.382 1.799 1.00 97.44 95 PRO A C 1
ATOM 729 O O . PRO A 1 95 ? -1.735 -0.823 0.657 1.00 97.44 95 PRO A O 1
ATOM 732 N N . ARG A 1 96 ? -1.029 0.665 2.186 1.00 97.44 96 ARG A N 1
ATOM 733 C CA . ARG A 1 96 ? -0.115 1.360 1.260 1.00 97.44 96 ARG A CA 1
ATOM 734 C C . ARG A 1 96 ? 0.925 0.430 0.662 1.00 97.44 96 ARG A C 1
ATOM 736 O O . ARG A 1 96 ? 1.070 0.371 -0.554 1.00 97.44 96 ARG A O 1
ATOM 743 N N . LYS A 1 97 ? 1.600 -0.347 1.514 1.00 97.38 97 LYS A N 1
ATOM 744 C CA . LYS A 1 97 ? 2.590 -1.325 1.052 1.00 97.38 97 LYS A CA 1
ATOM 745 C C . LYS A 1 97 ? 1.955 -2.393 0.163 1.00 97.38 97 LYS A C 1
ATOM 747 O O . LYS A 1 97 ? 2.561 -2.758 -0.833 1.00 97.38 97 LYS A O 1
ATOM 752 N N . LYS A 1 98 ? 0.731 -2.847 0.463 1.00 96.94 98 LYS A N 1
ATOM 753 C CA . LYS A 1 98 ? 0.008 -3.792 -0.408 1.00 96.94 98 LYS A CA 1
ATOM 754 C C . LYS A 1 98 ? -0.248 -3.230 -1.807 1.00 96.94 98 LYS A C 1
ATOM 756 O O . LYS A 1 98 ? -0.059 -3.953 -2.775 1.00 96.94 98 LYS A O 1
ATOM 761 N N . ILE A 1 99 ? -0.675 -1.971 -1.899 1.00 96.31 99 ILE A N 1
ATOM 762 C CA . ILE A 1 99 ? -0.950 -1.308 -3.179 1.00 96.31 99 ILE A CA 1
ATOM 763 C C . ILE A 1 99 ? 0.339 -1.177 -3.984 1.00 96.31 99 ILE A C 1
ATOM 765 O O . ILE A 1 99 ? 0.391 -1.679 -5.098 1.00 96.31 99 ILE A O 1
ATOM 769 N N . LEU A 1 100 ? 1.393 -0.597 -3.400 1.00 95.50 100 LEU A N 1
ATOM 770 C CA . LEU A 1 100 ? 2.675 -0.409 -4.089 1.00 95.50 100 LEU A CA 1
ATOM 771 C C . LEU A 1 100 ? 3.261 -1.739 -4.593 1.00 95.50 100 LEU A C 1
ATOM 773 O O . LEU A 1 100 ? 3.604 -1.838 -5.764 1.00 95.50 100 LEU A O 1
ATOM 777 N N . LEU A 1 101 ? 3.264 -2.789 -3.761 1.00 95.69 101 LEU A N 1
ATOM 778 C CA . LEU A 1 101 ? 3.726 -4.126 -4.165 1.00 95.69 101 LEU A CA 1
ATOM 779 C C . LEU A 1 101 ? 2.903 -4.713 -5.326 1.00 95.69 101 LEU A C 1
ATOM 781 O O . LEU A 1 101 ? 3.442 -5.398 -6.197 1.00 95.69 101 LEU A O 1
ATOM 785 N N . ALA A 1 102 ? 1.591 -4.468 -5.342 1.00 94.81 102 ALA A N 1
ATOM 786 C CA . ALA A 1 102 ? 0.711 -4.940 -6.407 1.00 94.81 102 ALA A CA 1
ATOM 787 C C . ALA A 1 102 ? 0.905 -4.167 -7.722 1.00 94.81 102 ALA A C 1
ATOM 789 O O . ALA A 1 102 ? 0.762 -4.761 -8.791 1.00 94.81 102 ALA A O 1
ATOM 790 N N . LEU A 1 103 ? 1.252 -2.878 -7.649 1.00 93.25 103 LEU A N 1
ATOM 791 C CA . LEU A 1 103 ? 1.597 -2.057 -8.813 1.00 93.25 103 LEU A CA 1
ATOM 792 C C . LEU A 1 103 ? 2.953 -2.467 -9.402 1.00 93.25 103 LEU A C 1
ATOM 794 O O . LEU A 1 103 ? 3.052 -2.672 -10.608 1.00 93.25 103 LEU A O 1
ATOM 798 N N . GLU A 1 104 ? 3.962 -2.682 -8.553 1.00 91.38 104 GLU A N 1
ATOM 799 C CA . GLU A 1 104 ? 5.292 -3.168 -8.958 1.00 91.38 104 GLU A CA 1
ATOM 800 C C . GLU A 1 104 ? 5.235 -4.544 -9.637 1.00 91.38 104 GLU A C 1
ATOM 802 O O . GLU A 1 104 ? 6.017 -4.821 -10.536 1.00 91.38 104 GLU A O 1
ATOM 807 N N . SER A 1 105 ? 4.290 -5.403 -9.242 1.00 87.69 105 SER A N 1
ATOM 808 C CA . SER A 1 105 ? 4.124 -6.738 -9.840 1.00 87.69 105 SER A CA 1
ATOM 809 C C . SER A 1 105 ? 3.420 -6.725 -11.206 1.00 87.69 105 SER A C 1
ATOM 811 O O . SER A 1 105 ? 3.314 -7.775 -11.842 1.00 87.69 105 SER A O 1
ATOM 813 N N . LYS A 1 106 ? 2.867 -5.580 -11.633 1.00 73.94 106 LYS A N 1
ATOM 814 C CA . LYS A 1 106 ? 2.050 -5.449 -12.852 1.00 73.94 106 LYS A CA 1
ATOM 815 C C . LYS A 1 106 ? 2.774 -4.737 -14.007 1.00 73.94 106 LYS A C 1
ATOM 817 O O . LYS A 1 106 ? 2.196 -4.645 -15.091 1.00 73.94 106 LYS A O 1
ATOM 822 N N . GLY A 1 107 ? 4.007 -4.274 -13.787 1.00 54.25 107 GLY A N 1
ATOM 823 C CA . GLY A 1 107 ? 4.918 -3.733 -14.807 1.00 54.25 107 GLY A CA 1
ATOM 824 C C . GLY A 1 107 ? 6.058 -4.692 -15.110 1.00 54.25 107 GLY A C 1
ATOM 825 O O . GLY A 1 107 ? 6.440 -4.766 -16.297 1.00 54.25 107 GLY A O 1
#

Radius of gyration: 31.37 Å; chains: 1; bounding box: 47×59×78 Å

Sequence (107 aa):
MTQQPKNYDPPKPKVAAKPSSKSIHVETPAVHINRSANPTPKKLSRKADASLDDFLQSLGLEKYLLSFQAEEVDMTALNHMTDEDLKAMGIPMGPRKKILLALESKG

Organism: Glycine max (NCBI:txid3847)

InterPro domains:
  IPR001660 Sterile alpha motif domain [PF00536] (48-104)
  IPR001660 Sterile alpha motif domain [PS50105] (47-101)
  IPR001660 Sterile alpha motif domain [SM00454] (44-107)
  IPR013761 Sterile alpha motif/pointed domain superfamily [G3DSA:1.10.150.50] (50-107)
  IPR013761 Sterile alpha motif/pointed domain superfamily [SSF47769] (49-104)